Protein AF-S6T4I3-F1 (afdb_monomer_lite)

Structure (mmCIF, N/CA/C/O backbone):
data_AF-S6T4I3-F1
#
_entry.id   AF-S6T4I3-F1
#
loop_
_atom_site.group_PDB
_atom_site.id
_atom_site.type_symbol
_atom_site.label_atom_id
_atom_site.label_alt_id
_atom_site.label_comp_id
_atom_site.label_asym_id
_atom_site.label_entity_id
_atom_site.label_seq_id
_atom_site.pdbx_PDB_ins_code
_atom_site.Cartn_x
_atom_site.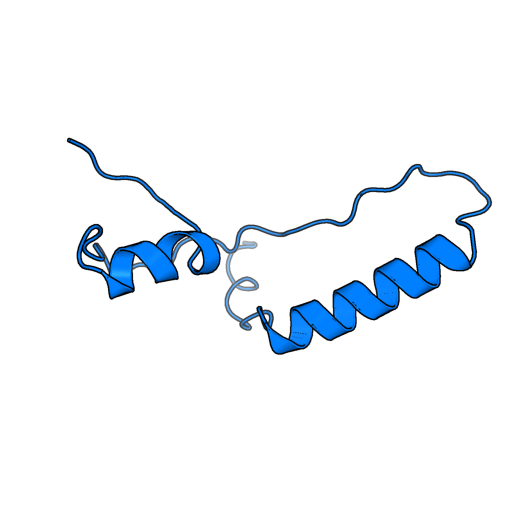Cartn_y
_atom_site.Cartn_z
_atom_site.occupancy
_atom_site.B_iso_or_equiv
_atom_site.auth_seq_id
_atom_site.auth_comp_id
_atom_site.auth_asym_id
_atom_site.auth_atom_id
_atom_site.pdbx_PDB_model_num
ATOM 1 N N . MET A 1 1 ? -20.259 -14.867 6.823 1.00 69.88 1 MET A N 1
ATOM 2 C CA . MET A 1 1 ? -19.681 -13.803 7.670 1.00 69.88 1 MET A CA 1
ATOM 3 C C . MET A 1 1 ? -18.331 -14.280 8.147 1.00 69.88 1 MET A C 1
ATOM 5 O O . MET A 1 1 ? -18.228 -15.448 8.499 1.00 69.88 1 MET A O 1
ATOM 9 N N . GLY A 1 2 ? -17.308 -13.435 8.080 1.00 89.69 2 GLY A N 1
ATOM 10 C CA . GLY A 1 2 ? -15.943 -13.844 8.384 1.00 89.69 2 GLY A CA 1
ATOM 11 C C . GLY A 1 2 ? -15.046 -12.647 8.649 1.00 89.69 2 GLY A C 1
ATOM 12 O O . GLY A 1 2 ? -15.438 -11.505 8.422 1.00 89.69 2 GLY A O 1
ATOM 13 N N . ILE A 1 3 ? -13.853 -12.945 9.142 1.00 92.50 3 ILE A N 1
ATOM 14 C CA . ILE A 1 3 ? -12.782 -11.980 9.353 1.00 92.50 3 ILE A CA 1
ATOM 15 C C . ILE A 1 3 ? -11.857 -12.086 8.146 1.00 92.50 3 ILE A C 1
ATOM 17 O O . ILE A 1 3 ? -11.576 -13.188 7.672 1.00 92.50 3 ILE A O 1
ATOM 21 N N . LEU A 1 4 ? -11.392 -10.949 7.650 1.00 91.00 4 LEU A N 1
ATOM 22 C CA . LEU A 1 4 ? -10.360 -10.901 6.631 1.00 91.00 4 LEU A CA 1
ATOM 23 C C . LEU A 1 4 ? -9.317 -9.859 7.002 1.00 91.00 4 LEU A C 1
ATOM 25 O O . LEU A 1 4 ? -9.591 -8.926 7.755 1.00 91.00 4 LEU A O 1
ATOM 29 N N . TRP A 1 5 ? -8.132 -10.029 6.439 1.00 87.31 5 TRP A N 1
ATOM 30 C CA . TRP A 1 5 ? -7.059 -9.064 6.548 1.00 87.31 5 TRP A CA 1
ATOM 31 C C . TRP A 1 5 ? -6.918 -8.320 5.222 1.00 87.31 5 TRP A C 1
ATOM 33 O O . TRP A 1 5 ? -6.885 -8.941 4.158 1.00 87.31 5 TRP A O 1
ATOM 43 N N . LEU A 1 6 ? -6.886 -6.992 5.292 1.00 88.50 6 LEU A N 1
ATOM 44 C CA . LEU A 1 6 ? -6.805 -6.108 4.136 1.00 88.50 6 LEU A CA 1
ATOM 45 C C . LEU A 1 6 ? -5.726 -5.051 4.362 1.00 88.50 6 LEU A C 1
ATOM 47 O O . LEU A 1 6 ? -5.632 -4.525 5.471 1.00 88.50 6 LEU A O 1
ATOM 51 N N . PRO A 1 7 ? -4.997 -4.651 3.308 1.00 86.75 7 PRO A N 1
ATOM 52 C CA . PRO A 1 7 ? -4.232 -3.414 3.330 1.00 86.75 7 PRO A CA 1
ATOM 53 C C . PRO A 1 7 ? -5.134 -2.206 3.610 1.00 86.75 7 PRO A C 1
ATOM 55 O O . PRO A 1 7 ? -6.253 -2.119 3.090 1.00 86.75 7 PRO A O 1
ATOM 58 N N . ASP A 1 8 ? -4.611 -1.223 4.342 1.00 86.00 8 ASP A N 1
ATOM 59 C CA . ASP A 1 8 ? -5.360 -0.030 4.758 1.00 86.00 8 ASP A CA 1
ATOM 60 C C . ASP A 1 8 ? -6.036 0.691 3.591 1.00 86.00 8 ASP A C 1
ATOM 62 O O . ASP A 1 8 ? -7.193 1.099 3.690 1.00 86.00 8 ASP A O 1
ATOM 66 N N . TYR A 1 9 ? -5.343 0.827 2.457 1.00 85.56 9 TYR A N 1
ATOM 67 C CA . TYR A 1 9 ? -5.887 1.521 1.290 1.00 85.56 9 TYR A CA 1
ATOM 68 C C . TYR A 1 9 ? -7.137 0.831 0.719 1.00 85.56 9 TYR A C 1
ATOM 70 O O . TYR A 1 9 ? -8.025 1.514 0.211 1.00 85.56 9 TYR A O 1
ATOM 78 N N . MET A 1 10 ? -7.238 -0.500 0.832 1.00 89.88 10 MET A N 1
ATOM 79 C CA . MET A 1 10 ? -8.422 -1.254 0.412 1.00 89.88 10 MET A CA 1
ATOM 80 C C . MET A 1 10 ? -9.545 -1.167 1.448 1.00 89.88 10 MET A C 1
ATOM 82 O O . MET A 1 10 ? -10.716 -1.119 1.073 1.00 89.88 10 MET A O 1
ATOM 86 N N . ALA A 1 11 ? -9.201 -1.138 2.739 1.00 91.62 11 ALA A N 1
ATOM 87 C CA . ALA A 1 11 ? -10.165 -1.131 3.839 1.00 91.62 11 ALA A CA 1
ATOM 88 C C . ALA A 1 11 ? -10.811 0.246 4.070 1.00 91.62 11 ALA A C 1
ATOM 90 O O . ALA A 1 11 ? -12.004 0.315 4.373 1.00 91.62 11 ALA A O 1
ATOM 91 N N . ARG A 1 12 ? -10.060 1.341 3.874 1.00 91.50 12 ARG A N 1
ATOM 92 C CA . ARG A 1 12 ? -10.493 2.743 4.069 1.00 91.50 12 ARG A CA 1
ATOM 93 C C . ARG A 1 12 ? -11.925 3.047 3.613 1.00 91.50 12 ARG A C 1
ATOM 95 O O . ARG A 1 12 ? -12.696 3.544 4.434 1.00 91.50 12 ARG A O 1
ATOM 102 N N . PRO A 1 13 ? -12.329 2.763 2.360 1.00 93.88 13 PRO A N 1
ATOM 103 C CA . PRO A 1 13 ? -13.664 3.124 1.906 1.00 93.88 13 PRO A CA 1
ATOM 104 C C . PRO A 1 13 ? -14.768 2.331 2.615 1.00 93.88 13 PRO A C 1
ATOM 106 O O . PRO A 1 13 ? -15.856 2.872 2.751 1.00 93.88 13 PRO A O 1
ATOM 109 N N . TYR A 1 14 ? -14.505 1.100 3.074 1.00 94.12 14 TYR A N 1
ATOM 110 C CA . TYR A 1 14 ? -15.460 0.257 3.811 1.00 94.12 14 TYR A CA 1
ATOM 111 C C . TYR A 1 14 ? -15.547 0.620 5.292 1.00 94.12 14 TYR A C 1
ATOM 113 O O . TYR A 1 14 ? -16.636 0.614 5.862 1.00 94.12 14 TYR A O 1
ATOM 121 N N . LEU A 1 15 ? -14.419 1.000 5.892 1.00 94.12 15 LEU A N 1
ATOM 122 C CA . LEU A 1 15 ? -14.378 1.545 7.247 1.00 94.12 15 LEU A CA 1
ATOM 123 C C . LEU A 1 15 ? -15.178 2.852 7.332 1.00 94.12 15 LEU A C 1
ATOM 125 O O . LEU A 1 15 ? -15.976 3.027 8.246 1.00 94.12 15 LEU A O 1
ATOM 129 N N . ALA A 1 16 ? -15.034 3.738 6.339 1.00 94.38 16 ALA A N 1
ATOM 130 C CA . ALA A 1 16 ? -15.733 5.025 6.306 1.00 94.38 16 ALA A CA 1
ATOM 131 C C . ALA A 1 16 ? -17.267 4.899 6.235 1.00 94.38 16 ALA A C 1
ATOM 133 O O . ALA A 1 16 ? -17.980 5.780 6.705 1.00 94.38 16 ALA A O 1
ATOM 134 N N . ARG A 1 17 ? -17.773 3.808 5.651 1.00 95.38 17 ARG A N 1
ATOM 135 C CA . ARG A 1 17 ? -19.212 3.517 5.519 1.00 95.38 17 ARG A CA 1
ATOM 136 C C . ARG A 1 17 ? -19.759 2.571 6.591 1.00 95.38 17 ARG A C 1
ATOM 138 O O . ARG A 1 17 ? -20.961 2.348 6.623 1.00 95.38 17 ARG A O 1
ATOM 145 N N . GLY A 1 18 ? -18.904 2.056 7.477 1.00 93.62 18 GLY A N 1
ATOM 146 C CA . GLY A 1 18 ? -19.300 1.150 8.560 1.00 93.62 18 GLY A CA 1
ATOM 147 C C . GLY A 1 18 ? -19.525 -0.306 8.136 1.00 93.62 18 GLY A C 1
ATOM 148 O O . GLY A 1 18 ? -19.980 -1.105 8.948 1.00 93.62 18 GLY A O 1
ATOM 149 N N . ASP A 1 19 ? -19.181 -0.669 6.895 1.00 94.25 19 ASP A N 1
ATOM 150 C CA . ASP A 1 19 ? -19.292 -2.047 6.393 1.00 94.25 19 ASP A CA 1
ATOM 151 C C . ASP A 1 19 ? -18.222 -2.969 7.000 1.00 94.25 19 ASP A C 1
ATOM 153 O O . ASP A 1 19 ? -18.397 -4.187 7.056 1.00 94.25 19 ASP A O 1
ATOM 157 N N . LEU A 1 20 ? -17.091 -2.392 7.422 1.00 94.88 20 LEU A N 1
ATOM 158 C CA . LEU A 1 20 ? -16.019 -3.088 8.126 1.00 94.88 20 LEU A CA 1
ATOM 159 C C . LEU A 1 20 ? -15.821 -2.488 9.514 1.00 94.88 20 LEU A C 1
ATOM 161 O O . LEU A 1 20 ? -15.872 -1.272 9.695 1.00 94.88 20 LEU A O 1
ATOM 165 N N . VAL A 1 21 ? -15.522 -3.360 10.475 1.00 93.12 21 VAL A N 1
ATOM 166 C CA . VAL A 1 21 ? -15.118 -2.983 11.829 1.00 93.12 21 VAL A CA 1
ATOM 167 C C . VAL A 1 21 ? -13.655 -3.387 12.018 1.00 93.12 21 VAL A C 1
ATOM 169 O O . VAL A 1 21 ? -13.316 -4.545 11.757 1.00 93.12 21 VAL A O 1
ATOM 172 N N . PRO A 1 22 ? -12.778 -2.464 12.446 1.00 91.69 22 PRO A N 1
ATOM 173 C CA . PRO A 1 22 ? -11.390 -2.787 12.730 1.00 91.69 22 PRO A CA 1
ATOM 174 C C . PRO A 1 22 ? -11.292 -3.736 13.931 1.00 91.69 22 PRO A C 1
ATOM 176 O O . PRO A 1 22 ? -11.937 -3.528 14.957 1.00 91.69 22 PRO A O 1
ATOM 179 N N . LEU A 1 23 ? -10.460 -4.769 13.810 1.00 91.38 23 LEU A N 1
ATOM 180 C CA . LEU A 1 23 ? -10.166 -5.735 14.872 1.00 91.38 23 LEU A CA 1
ATOM 181 C C . LEU A 1 23 ? -8.673 -5.686 15.211 1.00 91.38 23 LEU A C 1
ATOM 183 O O . LEU A 1 23 ? -7.872 -5.285 14.369 1.00 91.38 23 LEU A O 1
ATOM 187 N N . PHE A 1 24 ? -8.316 -6.087 16.436 1.00 89.06 24 PHE A N 1
ATOM 188 C CA . PHE A 1 24 ? -6.924 -6.234 16.892 1.00 89.06 24 PHE A CA 1
ATOM 189 C C . PHE A 1 24 ? -6.034 -5.014 16.592 1.00 89.06 24 PHE A C 1
ATOM 191 O O . PHE A 1 24 ? -4.923 -5.159 16.101 1.00 89.06 24 PHE A O 1
ATOM 198 N N . GLN A 1 25 ? -6.522 -3.800 16.867 1.00 84.75 25 GLN A N 1
ATOM 199 C CA . GLN A 1 25 ? -5.808 -2.553 16.541 1.00 84.75 25 GLN A CA 1
ATOM 200 C C . GLN A 1 25 ? -4.464 -2.391 17.266 1.00 84.75 25 GLN A C 1
ATOM 202 O O . GLN A 1 25 ? -3.614 -1.631 16.813 1.00 84.75 25 GLN A O 1
ATOM 207 N N . ASP A 1 26 ? -4.262 -3.135 18.353 1.00 86.12 26 ASP A N 1
ATOM 208 C CA . ASP A 1 26 ? -3.001 -3.166 19.096 1.00 86.12 26 ASP A CA 1
ATOM 209 C C . ASP A 1 26 ? -1.964 -4.117 18.471 1.00 86.12 26 ASP A C 1
ATOM 211 O O . ASP A 1 26 ? -0.823 -4.175 18.924 1.00 86.12 26 ASP A O 1
ATOM 215 N N . TRP A 1 27 ? -2.354 -4.893 17.455 1.00 82.50 27 TRP A N 1
ATOM 216 C CA . TRP A 1 27 ? -1.499 -5.871 16.789 1.00 82.50 27 TRP A CA 1
ATOM 217 C C . TRP A 1 27 ? -1.041 -5.314 15.444 1.00 82.50 27 TRP A C 1
ATOM 219 O O . TRP A 1 27 ? -1.844 -4.836 14.642 1.00 82.50 27 TRP A O 1
ATOM 229 N N . GLN A 1 28 ? 0.262 -5.402 15.182 1.00 75.56 28 GLN A N 1
ATOM 230 C CA . GLN A 1 28 ? 0.842 -5.052 13.890 1.00 75.56 28 GLN A CA 1
ATOM 231 C C . GLN A 1 28 ? 1.183 -6.310 13.109 1.00 75.56 28 GLN A C 1
ATOM 233 O O . GLN A 1 28 ? 1.688 -7.285 13.655 1.00 75.56 28 GLN A O 1
ATOM 238 N N . LEU A 1 29 ? 0.871 -6.263 11.820 1.00 76.12 29 LEU A N 1
ATOM 239 C CA . LEU A 1 29 ? 1.227 -7.291 10.857 1.00 76.12 29 LEU A CA 1
ATOM 240 C C . LEU A 1 29 ? 2.374 -6.784 9.995 1.00 76.12 29 LEU A C 1
ATOM 242 O O . LEU A 1 29 ? 2.502 -5.575 9.775 1.00 76.12 29 LEU A O 1
ATOM 246 N N . ASP A 1 30 ? 3.168 -7.724 9.495 1.00 75.75 30 ASP A N 1
ATOM 247 C CA . ASP A 1 30 ? 4.304 -7.419 8.639 1.00 75.75 30 ASP A CA 1
ATOM 248 C C . ASP A 1 30 ? 3.874 -6.579 7.438 1.00 75.75 30 ASP A C 1
ATOM 250 O O . ASP A 1 30 ? 2.833 -6.805 6.807 1.00 75.75 30 ASP A O 1
ATOM 254 N N . SER A 1 31 ? 4.706 -5.592 7.109 1.00 75.25 31 SER A N 1
ATOM 255 C CA . SER A 1 31 ? 4.479 -4.760 5.935 1.00 75.25 31 SER A CA 1
ATOM 256 C C . SER A 1 31 ? 4.503 -5.629 4.680 1.00 75.25 31 SER A C 1
ATOM 258 O O . SER A 1 31 ? 5.480 -6.332 4.424 1.00 75.25 31 SER A O 1
ATOM 260 N N . MET A 1 32 ? 3.440 -5.563 3.876 1.00 77.62 32 MET A N 1
ATOM 261 C CA . MET A 1 32 ? 3.387 -6.239 2.583 1.00 77.62 32 MET A CA 1
ATOM 262 C C . MET A 1 32 ? 4.104 -5.377 1.534 1.00 77.62 32 MET A C 1
ATOM 264 O O . MET A 1 32 ? 3.574 -4.328 1.149 1.00 77.62 32 MET A O 1
ATOM 268 N N . PRO A 1 3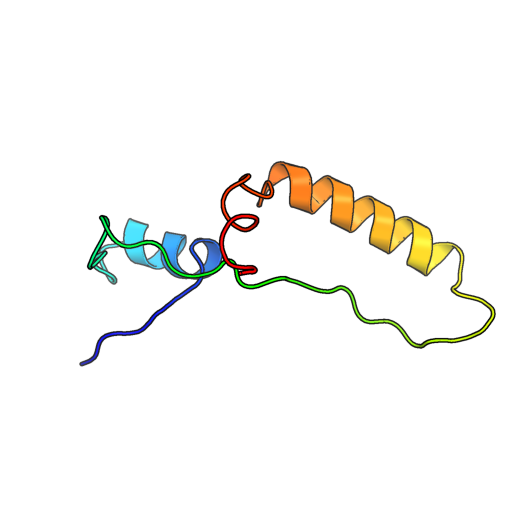3 ? 5.290 -5.782 1.044 1.00 80.75 33 PRO A N 1
ATOM 269 C CA . PRO A 1 33 ? 6.021 -4.987 0.071 1.00 80.75 33 PRO A CA 1
ATOM 270 C C . PRO A 1 33 ? 5.294 -4.969 -1.278 1.00 80.75 33 PRO A C 1
ATOM 272 O O . PRO A 1 33 ? 4.849 -5.999 -1.785 1.00 80.75 33 PRO A O 1
ATOM 275 N N . MET A 1 34 ? 5.217 -3.786 -1.886 1.00 82.88 34 MET A N 1
ATOM 276 C CA . MET A 1 34 ? 4.748 -3.608 -3.259 1.00 82.88 34 MET A CA 1
ATOM 277 C C . MET A 1 34 ? 5.945 -3.473 -4.198 1.00 82.88 34 MET A C 1
ATOM 279 O O . MET A 1 34 ? 6.856 -2.687 -3.943 1.00 82.88 34 MET A O 1
ATOM 283 N N . TYR A 1 35 ? 5.929 -4.221 -5.300 1.00 85.94 35 TYR A N 1
ATOM 284 C CA . TYR A 1 35 ? 7.002 -4.223 -6.291 1.00 85.94 35 TYR A CA 1
ATOM 285 C C . TYR A 1 35 ? 6.492 -3.765 -7.655 1.00 85.94 35 TYR A C 1
ATOM 287 O O . TYR A 1 35 ? 5.417 -4.170 -8.095 1.00 85.94 35 TYR A O 1
ATOM 295 N N . VAL A 1 36 ? 7.308 -2.982 -8.362 1.00 87.00 36 VAL A N 1
ATOM 296 C CA . VAL A 1 36 ? 7.099 -2.693 -9.785 1.00 87.00 36 VAL A CA 1
ATOM 297 C C . VAL A 1 36 ? 7.898 -3.707 -10.598 1.00 87.00 36 VAL A C 1
ATOM 299 O O . VAL A 1 36 ? 9.126 -3.664 -10.626 1.00 87.00 36 VAL A O 1
ATOM 302 N N . ALA A 1 37 ? 7.205 -4.643 -11.245 1.00 88.06 37 ALA A N 1
ATOM 303 C CA . ALA A 1 37 ? 7.835 -5.680 -12.056 1.00 88.06 37 ALA A CA 1
ATOM 304 C C . ALA A 1 37 ? 7.989 -5.229 -13.516 1.00 88.06 37 ALA A C 1
ATOM 306 O O . ALA A 1 37 ? 7.043 -4.747 -14.139 1.00 88.06 37 ALA A O 1
ATOM 307 N N . PHE A 1 38 ? 9.177 -5.431 -14.084 1.00 85.69 38 PHE A N 1
ATOM 308 C CA . PHE A 1 38 ? 9.461 -5.198 -15.499 1.00 85.69 38 PHE A CA 1
ATOM 309 C C . PHE A 1 38 ? 10.455 -6.249 -16.020 1.00 85.69 38 PHE A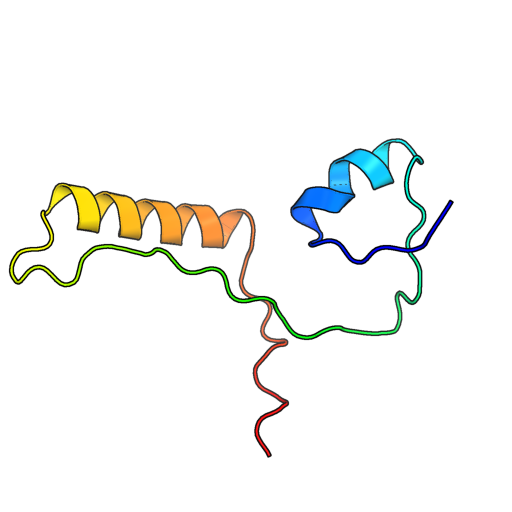 C 1
ATOM 311 O O . PHE A 1 38 ? 11.240 -6.787 -15.236 1.00 85.69 38 PHE A O 1
ATOM 318 N N . PRO A 1 39 ? 10.441 -6.573 -17.328 1.00 83.50 39 PRO A N 1
ATOM 319 C CA . PRO A 1 39 ? 11.354 -7.563 -17.884 1.00 83.50 39 PRO A CA 1
ATOM 320 C C . PRO A 1 39 ? 12.819 -7.157 -17.675 1.00 83.50 39 PRO A C 1
ATOM 322 O O . PRO A 1 39 ? 13.155 -5.987 -17.894 1.00 83.50 39 PRO A O 1
ATOM 325 N N . PRO A 1 40 ? 13.717 -8.104 -17.351 1.00 73.50 40 PRO A N 1
ATOM 326 C CA . PRO A 1 40 ? 15.153 -7.861 -17.255 1.00 73.50 40 PRO A CA 1
ATOM 327 C C . PRO A 1 40 ? 15.773 -7.749 -18.658 1.00 73.50 40 PRO A C 1
ATOM 329 O O . PRO A 1 40 ? 16.657 -8.509 -19.039 1.00 73.50 40 PRO A O 1
ATOM 332 N N . ASN A 1 41 ? 15.291 -6.815 -19.477 1.00 70.69 41 ASN A N 1
ATOM 333 C CA . ASN A 1 41 ? 15.898 -6.525 -20.768 1.00 70.69 41 ASN A CA 1
ATOM 334 C C . ASN A 1 41 ? 17.064 -5.552 -20.569 1.00 70.69 41 ASN A C 1
ATOM 336 O O . ASN A 1 41 ? 16.954 -4.568 -19.838 1.00 70.69 41 ASN A O 1
ATOM 340 N N . ARG A 1 42 ? 18.167 -5.786 -21.290 1.00 61.88 42 ARG A N 1
ATOM 341 C CA . ARG A 1 42 ? 19.407 -4.979 -21.260 1.00 61.88 42 ARG A CA 1
ATOM 342 C C . ARG A 1 42 ? 19.174 -3.468 -21.445 1.00 61.88 42 ARG A C 1
ATOM 344 O O . ARG A 1 42 ? 20.007 -2.661 -21.038 1.00 61.88 42 ARG A O 1
ATOM 351 N N . HIS A 1 43 ? 18.049 -3.081 -22.048 1.00 72.94 43 HIS A N 1
ATOM 352 C CA . HIS A 1 43 ? 17.652 -1.698 -22.298 1.00 72.94 43 HIS A CA 1
ATOM 353 C C . HIS A 1 43 ? 16.237 -1.437 -21.767 1.00 72.94 43 HIS A C 1
ATOM 355 O O . HIS A 1 43 ? 15.267 -1.426 -22.524 1.00 72.94 43 HIS A O 1
ATOM 361 N N . VAL A 1 44 ? 16.108 -1.214 -20.456 1.00 76.06 44 VAL A N 1
ATOM 362 C CA . VAL A 1 44 ? 14.898 -0.590 -19.899 1.00 76.06 44 VAL A CA 1
ATOM 363 C C . VAL A 1 44 ? 14.739 0.775 -20.568 1.00 76.06 44 VAL A C 1
ATOM 365 O O . VAL A 1 44 ? 15.598 1.645 -20.407 1.00 76.06 44 VAL A O 1
ATOM 368 N N . SER A 1 45 ? 13.668 0.940 -21.348 1.00 85.44 45 SER A N 1
ATOM 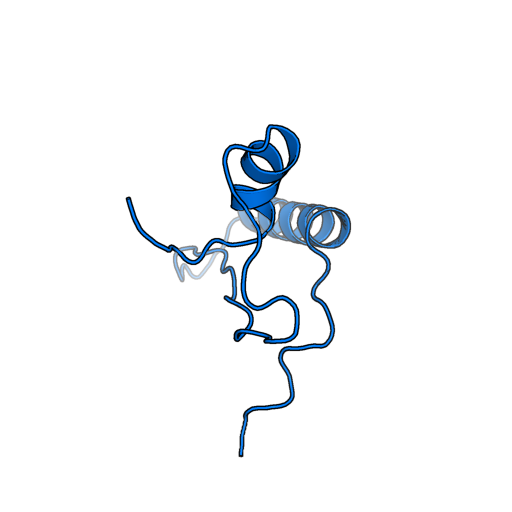369 C CA . SER A 1 45 ? 13.371 2.185 -22.060 1.00 85.44 45 SER A CA 1
ATOM 370 C C . SER A 1 45 ? 13.314 3.366 -21.091 1.00 85.44 45 SER A C 1
ATOM 372 O O . SER A 1 45 ? 12.800 3.237 -19.980 1.00 85.44 45 SER A O 1
ATOM 374 N N . ILE A 1 46 ? 13.776 4.538 -21.537 1.00 89.25 46 ILE A N 1
ATOM 375 C CA . ILE A 1 46 ? 13.688 5.796 -20.776 1.00 89.25 46 ILE A CA 1
ATOM 376 C C . ILE A 1 46 ? 12.252 6.046 -20.300 1.00 89.25 46 ILE A C 1
ATOM 378 O O . ILE A 1 46 ? 12.051 6.454 -19.163 1.00 89.25 46 ILE A O 1
ATOM 382 N N . LYS A 1 47 ? 11.245 5.711 -21.120 1.00 89.75 47 LYS A N 1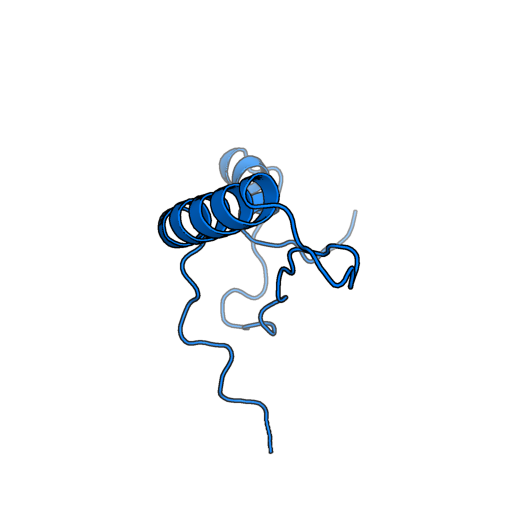
ATOM 383 C CA . LYS A 1 47 ? 9.830 5.859 -20.743 1.00 89.75 47 LYS A CA 1
ATOM 384 C C . LYS A 1 47 ? 9.455 5.039 -19.504 1.00 89.75 47 LYS A C 1
ATOM 386 O O . LYS A 1 47 ? 8.692 5.516 -18.678 1.00 89.75 47 LYS A O 1
ATOM 391 N N . VAL A 1 48 ? 9.997 3.826 -19.371 1.00 91.00 48 VAL A N 1
ATOM 392 C CA . VAL A 1 48 ? 9.738 2.956 -18.212 1.00 91.00 48 VAL A CA 1
ATOM 393 C C . VAL A 1 48 ? 10.436 3.502 -16.971 1.00 91.00 48 VAL A C 1
ATOM 395 O O . VAL A 1 48 ? 9.838 3.495 -15.906 1.00 91.00 48 VAL A O 1
ATOM 398 N N . ARG A 1 49 ? 11.661 4.026 -17.107 1.00 89.56 49 ARG A N 1
ATOM 399 C CA . ARG A 1 49 ? 12.377 4.651 -15.984 1.00 89.56 49 ARG A CA 1
ATOM 400 C C . ARG A 1 49 ? 11.624 5.860 -15.438 1.00 89.56 49 ARG A C 1
ATOM 402 O O . ARG A 1 49 ? 11.292 5.867 -14.267 1.00 89.56 49 ARG A O 1
ATOM 409 N N . VAL A 1 50 ? 11.250 6.794 -16.316 1.00 93.75 50 VAL A N 1
ATOM 410 C CA . VAL A 1 50 ? 10.481 7.990 -15.933 1.00 93.75 50 VAL A CA 1
ATOM 411 C C . VAL A 1 50 ? 9.143 7.612 -15.292 1.00 93.75 50 VAL A C 1
ATOM 413 O O . VAL A 1 50 ? 8.722 8.246 -14.334 1.00 93.75 50 VAL A O 1
ATOM 416 N N . PHE A 1 51 ? 8.482 6.561 -15.787 1.00 93.25 51 PHE A N 1
ATOM 417 C CA . PHE A 1 51 ? 7.265 6.050 -15.161 1.00 93.25 51 PHE A CA 1
ATOM 418 C C . PHE A 1 51 ? 7.522 5.492 -13.755 1.00 93.25 51 PHE A C 1
ATOM 420 O O . PHE A 1 51 ? 6.762 5.799 -12.844 1.00 93.25 51 PHE A O 1
ATOM 427 N N . ILE A 1 52 ? 8.580 4.697 -13.567 1.00 92.19 52 ILE A N 1
ATOM 428 C CA . ILE A 1 52 ? 8.957 4.162 -12.250 1.00 92.19 52 ILE A CA 1
ATOM 429 C C . ILE A 1 52 ? 9.264 5.304 -11.278 1.00 92.19 52 ILE A C 1
ATOM 431 O O . ILE A 1 52 ? 8.738 5.293 -10.170 1.00 92.19 52 ILE A O 1
ATOM 435 N N . ASP A 1 53 ? 10.058 6.290 -11.699 1.00 92.62 53 ASP A N 1
ATOM 436 C CA . ASP A 1 53 ? 10.427 7.442 -10.870 1.00 92.62 53 ASP A CA 1
ATOM 437 C C . ASP A 1 53 ? 9.175 8.221 -10.436 1.00 92.62 53 ASP A C 1
ATOM 439 O O . ASP A 1 53 ? 8.975 8.475 -9.249 1.00 92.62 53 ASP A O 1
ATOM 443 N N . TRP A 1 54 ? 8.262 8.486 -11.376 1.00 94.69 54 TRP A N 1
ATOM 444 C CA . TRP A 1 54 ? 6.980 9.129 -11.085 1.00 94.69 54 TRP A CA 1
ATOM 445 C C . TRP A 1 54 ? 6.103 8.312 -10.120 1.00 94.69 54 TRP A C 1
ATOM 447 O O . TRP A 1 54 ? 5.497 8.872 -9.208 1.00 94.69 54 TRP A O 1
ATOM 457 N N . VAL A 1 55 ? 6.041 6.983 -10.277 1.00 92.94 55 VAL A N 1
ATOM 458 C CA . VAL A 1 55 ? 5.304 6.111 -9.346 1.00 92.94 55 VAL A CA 1
ATOM 459 C C . VAL A 1 55 ? 5.923 6.152 -7.948 1.00 92.94 55 VAL A C 1
ATOM 461 O O . VAL A 1 55 ? 5.182 6.175 -6.970 1.00 92.94 55 VAL A O 1
ATOM 464 N N . ILE A 1 56 ? 7.253 6.171 -7.826 1.00 90.25 56 ILE A N 1
ATOM 465 C CA . ILE A 1 56 ? 7.934 6.260 -6.525 1.00 90.25 56 ILE A CA 1
ATOM 466 C C . ILE A 1 56 ? 7.556 7.564 -5.812 1.00 90.25 56 ILE A C 1
ATOM 468 O O . ILE A 1 56 ? 7.203 7.525 -4.633 1.00 90.25 56 ILE A O 1
ATOM 472 N N . GLU A 1 57 ? 7.574 8.694 -6.523 1.00 91.69 57 GLU A N 1
ATOM 473 C CA . GLU A 1 57 ? 7.155 9.994 -5.982 1.00 91.69 57 GLU A CA 1
ATOM 474 C C . GLU A 1 57 ? 5.685 9.979 -5.542 1.00 91.69 57 GLU A C 1
ATOM 476 O O . GLU A 1 57 ? 5.367 10.375 -4.420 1.00 91.69 57 GLU A O 1
ATOM 481 N N . LEU A 1 58 ? 4.796 9.438 -6.379 1.00 91.31 58 LEU A N 1
ATOM 482 C CA . LEU A 1 58 ? 3.369 9.319 -6.073 1.00 91.31 58 LEU A CA 1
ATOM 483 C C . LEU A 1 58 ? 3.111 8.440 -4.835 1.00 91.31 58 LEU A C 1
ATOM 485 O O . LEU A 1 58 ? 2.259 8.743 -3.996 1.00 91.31 58 LEU A O 1
ATOM 489 N N . MET A 1 59 ? 3.853 7.340 -4.703 1.00 87.69 59 MET A N 1
ATOM 490 C CA . MET A 1 59 ? 3.720 6.432 -3.565 1.00 87.69 59 MET A CA 1
ATOM 491 C C . MET A 1 59 ? 4.277 7.034 -2.275 1.00 87.69 59 MET A C 1
ATOM 493 O O . MET A 1 59 ? 3.728 6.754 -1.210 1.00 87.69 59 MET A O 1
ATOM 497 N N . ALA A 1 60 ? 5.298 7.893 -2.344 1.00 84.69 60 ALA A N 1
ATOM 498 C CA . ALA A 1 60 ? 5.790 8.619 -1.175 1.00 84.69 60 ALA A CA 1
ATOM 499 C C . ALA A 1 60 ? 4.718 9.544 -0.564 1.00 84.69 60 ALA A C 1
ATOM 501 O O . ALA A 1 60 ? 4.682 9.706 0.655 1.00 84.69 60 ALA A O 1
ATOM 502 N N . GLU A 1 61 ? 3.818 10.096 -1.385 1.00 86.38 61 GLU A N 1
ATOM 503 C CA . GLU A 1 61 ? 2.690 10.916 -0.925 1.00 86.38 61 GLU A CA 1
ATOM 504 C C . GLU A 1 61 ? 1.538 10.069 -0.360 1.00 86.38 61 GLU A C 1
ATOM 506 O O . GLU A 1 61 ? 1.005 10.359 0.714 1.00 86.38 61 GLU A O 1
ATOM 511 N N . HIS A 1 62 ? 1.132 9.011 -1.067 1.00 82.06 62 HIS A N 1
ATOM 512 C CA . HIS A 1 62 ? -0.102 8.283 -0.740 1.00 82.06 62 HIS A CA 1
ATOM 513 C C . HIS A 1 62 ? 0.079 7.085 0.196 1.00 82.06 62 HIS A C 1
ATOM 515 O O . HIS A 1 62 ? -0.872 6.682 0.87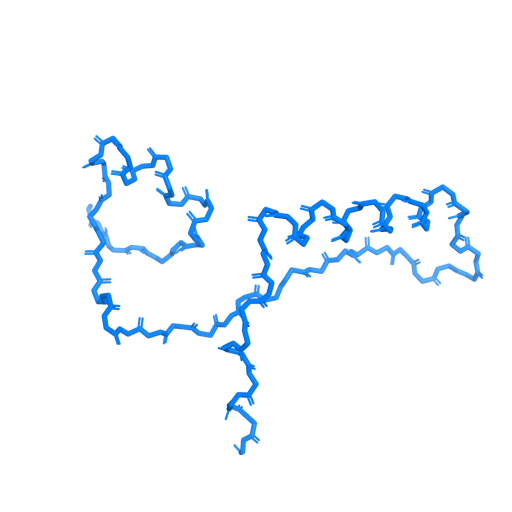7 1.00 82.06 62 HIS A O 1
ATOM 521 N N . ALA A 1 63 ? 1.275 6.509 0.228 1.00 75.62 63 ALA A N 1
ATOM 522 C CA . ALA A 1 63 ? 1.614 5.342 1.029 1.00 75.62 63 ALA A CA 1
ATOM 523 C C . ALA A 1 63 ? 3.066 5.456 1.527 1.00 75.62 63 ALA A C 1
ATOM 525 O O . ALA A 1 63 ? 3.907 4.631 1.154 1.00 75.62 63 ALA A O 1
ATOM 526 N N . PRO A 1 64 ? 3.380 6.476 2.354 1.00 68.50 64 PRO A N 1
ATOM 527 C CA . PRO A 1 64 ? 4.721 6.645 2.888 1.00 68.50 64 PRO A CA 1
ATOM 528 C C . PRO A 1 64 ? 5.133 5.365 3.612 1.00 68.50 64 PRO A C 1
ATOM 530 O O . PRO A 1 64 ? 4.388 4.838 4.444 1.00 68.50 64 PRO A O 1
ATOM 533 N N . VAL A 1 65 ? 6.319 4.852 3.276 1.00 65.44 65 VAL A N 1
ATOM 534 C CA . VAL A 1 65 ? 6.894 3.686 3.947 1.00 65.44 65 VAL A CA 1
ATOM 535 C C . VAL A 1 65 ? 7.082 4.064 5.413 1.00 65.44 65 VAL A C 1
ATOM 537 O O . VAL A 1 65 ? 7.997 4.803 5.763 1.00 65.44 65 VAL A O 1
ATOM 540 N N . GLY A 1 66 ? 6.185 3.597 6.280 1.00 61.31 66 GLY A N 1
ATOM 541 C CA . GLY A 1 66 ? 6.399 3.704 7.716 1.00 61.31 66 GLY A CA 1
ATOM 542 C C . GLY A 1 66 ? 7.665 2.931 8.080 1.00 61.31 66 GLY A C 1
ATOM 543 O O . GLY A 1 66 ? 7.877 1.836 7.565 1.00 61.31 66 GLY A O 1
ATOM 544 N N . GLU A 1 67 ? 8.484 3.454 8.994 1.00 53.56 67 GLU A N 1
ATOM 545 C CA . GLU A 1 67 ? 9.737 2.834 9.485 1.00 53.56 67 GLU A CA 1
ATOM 546 C C . GLU A 1 67 ? 9.571 1.417 10.096 1.00 53.56 67 GLU A C 1
ATOM 548 O O . GLU A 1 67 ? 10.524 0.802 10.566 1.00 53.56 67 GLU A O 1
ATOM 553 N N . ARG A 1 68 ? 8.357 0.866 10.093 1.00 54.81 68 ARG A N 1
ATOM 554 C CA . ARG A 1 68 ? 7.884 -0.250 10.918 1.00 54.81 68 ARG A CA 1
ATOM 555 C C . ARG A 1 68 ? 8.017 -1.635 10.268 1.00 54.81 68 ARG A C 1
ATOM 557 O O . ARG A 1 68 ? 7.213 -2.508 10.545 1.00 54.81 68 ARG A O 1
ATOM 564 N N . GLY A 1 69 ? 8.999 -1.837 9.387 1.00 50.31 69 GLY A N 1
ATOM 565 C CA . GLY A 1 69 ? 9.269 -3.138 8.742 1.00 50.31 69 GLY A CA 1
ATOM 566 C C . GLY A 1 69 ? 10.715 -3.625 8.873 1.00 50.31 69 GLY A C 1
ATOM 567 O O . GLY A 1 69 ? 11.114 -4.559 8.184 1.00 50.31 69 GLY A O 1
ATOM 568 N N . ARG A 1 70 ? 11.537 -2.962 9.700 1.00 47.91 70 ARG A N 1
ATOM 569 C CA . ARG A 1 70 ? 12.982 -3.230 9.833 1.00 47.91 70 ARG A CA 1
ATOM 570 C C . ARG A 1 70 ? 13.359 -3.879 11.175 1.00 47.91 70 ARG A C 1
ATOM 572 O O . ARG A 1 70 ? 14.462 -3.623 11.653 1.00 47.91 70 ARG A O 1
ATOM 579 N N . LEU A 1 71 ? 12.460 -4.634 11.811 1.00 48.41 71 LEU A N 1
ATOM 580 C CA . LEU A 1 71 ? 12.737 -5.256 13.117 1.00 48.41 71 LEU A CA 1
ATOM 581 C C . LEU A 1 71 ? 12.748 -6.792 13.125 1.00 48.41 71 LEU A C 1
ATOM 583 O O . LEU A 1 71 ? 13.345 -7.344 14.035 1.00 48.41 71 LEU A O 1
ATOM 587 N N . ASP A 1 72 ? 12.270 -7.482 12.083 1.00 46.69 72 ASP A N 1
ATOM 588 C CA . ASP A 1 72 ? 12.111 -8.950 12.143 1.00 46.69 72 ASP A CA 1
ATOM 589 C C . ASP A 1 72 ? 13.096 -9.727 11.250 1.00 46.69 72 ASP A C 1
ATOM 591 O O . ASP A 1 72 ? 12.744 -10.687 10.565 1.00 46.69 72 ASP A O 1
ATOM 595 N N . ARG A 1 73 ? 14.369 -9.311 11.238 1.00 41.28 73 ARG A N 1
ATOM 596 C CA . ARG A 1 73 ? 15.472 -10.189 10.806 1.00 41.28 73 ARG A CA 1
ATOM 597 C C . ARG A 1 73 ? 16.412 -10.451 11.979 1.00 41.28 73 ARG A C 1
ATOM 599 O O . ARG A 1 73 ? 17.460 -9.812 12.064 1.00 41.28 73 ARG A O 1
ATOM 606 N N . GLU A 1 74 ? 16.046 -11.412 12.817 1.00 38.56 74 GLU A N 1
ATOM 607 C CA . GLU A 1 74 ? 16.979 -12.214 13.621 1.00 38.56 74 GLU A CA 1
ATOM 608 C C . GLU A 1 74 ? 16.726 -13.702 13.360 1.00 38.56 74 GLU A C 1
ATOM 610 O O . GLU A 1 74 ? 15.540 -14.096 13.279 1.00 38.56 74 GLU A O 1
#

Foldseek 3Di:
DDDDDDDCVVCVVCVVVVVDDDDPPVDDDADDDDDDDDDPDPDPDPVNVVVVVVVVVVCCVVPNPDPPHPDPDD

Radius of gyration: 16.99 Å; chains: 1; bounding box: 39×25×41 Å

Organism: NCBI:txid1194404

pLDDT: mean 81.4, std 14.34, range [38.56, 95.38]

Secondary structure (DSSP, 8-state):
-------HHHHHHHHHHTSS----TT---------------S---HHHHHHHHHHHHHHHHHS---STTSS---

InterPro domains:
  IPR005119 LysR, substrate-binding [PF03466] (1-59)
  IPR058163 LysR-type transcriptional regulator, proteobacterial-type [PTHR30537] (1-67)

Sequence (74 aa):
MGILWLPDYMARPYLARGDLVPLFQDWQLDSMPMYVAFPPNRHVSIKVRVFIDWVIELMAEHAPVGERGRLDRE